Protein AF-A0A328AS80-F1 (afdb_monomer_lite)

Secondary structure (DSSP, 8-state):
---------------------PPPPHHHHHHHHHHHHHHHHT-HHHHHHHB-HHHHHHHHHHHHHHHHHHTT---TT-S-HHHHHHHSSGGG-EEEETTT-PBPSSPPPHHHHGGGEEEEETTEEEEE-SSTT--EEEEEEEEPTT-B-TTSPBPPSEEEEEE--SS--EEEEPPPPP-

Organism: NCBI:txid1914756

Foldseek 3Di:
DDDDDDDDDDDDDDDPDDPQFPQPDLQQLVLVLQCQQCLLVQPQVSVVLQAPLVLALVQLQVQQCVVCVVVVHDDVPGDDPVVSVVCRGSVLAFEAAQPPRHGDPGGDDSVQQRVQWGDPDVQKIFRFQPDPVRDRAWIWGFDDWQDAGPVRDTRHTGIHTRYGDNVDSYDHHHDDPDD

InterPro domains:
  IPR021330 Protein of unknown function DUF2939 [PF11159] (31-68)

pLDDT: mean 81.79, std 16.16, range [37.75, 96.69]

Radius of gyration: 22.01 Å; chains: 1; bounding box: 74×50×59 Å

Sequence (179 aa):
MLRTGRVLALAALALAAASCGGKPEKDAAADVQTFLAAVQQRDVAEFERAIDRPAVRGVLRAQMVELSRAAGLEVEGGPSEFALNRMIGPDNLQLVDAASGQPMMSPPTVEQVRPMLKTVEKGVVCLHDGTPQQGCLLTFQKQKGGTKDEAGETRQAGWRLTGMPANHLQIAIAPPPAS

Structure (mmCIF, N/CA/C/O backbone):
data_AF-A0A328AS80-F1
#
_entry.id   AF-A0A328AS80-F1
#
loop_
_atom_site.group_PDB
_atom_site.id
_atom_site.type_symbol
_atom_site.label_atom_id
_atom_site.label_alt_id
_atom_site.label_comp_id
_atom_site.label_asym_id
_atom_site.label_entity_id
_atom_site.label_seq_id
_atom_site.pdbx_PDB_ins_code
_atom_site.Cartn_x
_atom_site.Cartn_y
_atom_site.Cartn_z
_atom_site.occupancy
_atom_site.B_iso_or_equiv
_atom_site.auth_seq_id
_atom_site.auth_comp_id
_atom_site.auth_asym_id
_atom_site.auth_atom_id
_atom_site.pdbx_PDB_model_num
ATOM 1 N N . MET A 1 1 ? 59.236 12.442 45.808 1.00 41.88 1 MET A N 1
ATOM 2 C CA . MET A 1 1 ? 58.729 12.060 44.472 1.00 41.88 1 MET A CA 1
ATOM 3 C C . MET A 1 1 ? 57.215 11.896 44.568 1.00 41.88 1 MET A C 1
ATOM 5 O O . MET A 1 1 ? 56.749 10.867 45.035 1.00 41.88 1 MET A O 1
ATOM 9 N N . LEU A 1 2 ? 56.460 12.953 44.245 1.00 37.97 2 LEU A N 1
ATOM 10 C CA . LEU A 1 2 ? 54.992 12.965 44.281 1.00 37.97 2 LEU A CA 1
ATOM 11 C C . LEU A 1 2 ? 54.448 12.196 43.066 1.00 37.97 2 LEU A C 1
ATOM 13 O O . LEU A 1 2 ? 54.736 12.573 41.933 1.00 37.97 2 LEU A O 1
ATOM 17 N N . ARG A 1 3 ? 53.663 11.135 43.287 1.00 44.25 3 ARG A N 1
ATOM 18 C CA . ARG A 1 3 ? 52.857 10.488 42.240 1.00 44.25 3 ARG A CA 1
ATOM 19 C C . ARG A 1 3 ? 51.420 10.983 42.365 1.00 44.25 3 ARG A C 1
ATOM 21 O O . ARG A 1 3 ? 50.691 10.597 43.270 1.00 44.25 3 ARG A O 1
ATOM 28 N N . THR A 1 4 ? 51.063 11.886 41.464 1.00 49.06 4 THR A N 1
ATOM 29 C CA . THR A 1 4 ? 49.752 12.515 41.306 1.00 49.06 4 THR A CA 1
ATOM 30 C C . THR A 1 4 ? 48.708 11.466 40.917 1.00 49.06 4 THR A C 1
ATOM 32 O O . THR A 1 4 ? 48.792 10.857 39.850 1.00 49.06 4 THR A O 1
ATOM 35 N N . GLY A 1 5 ? 47.734 11.239 41.800 1.00 47.22 5 GLY A N 1
ATOM 36 C CA . GLY A 1 5 ? 46.574 10.388 41.547 1.00 47.22 5 GLY A CA 1
ATOM 37 C C . GLY A 1 5 ? 45.625 11.037 40.540 1.00 47.22 5 GLY A C 1
ATOM 38 O O . GLY A 1 5 ? 45.277 12.208 40.669 1.00 47.22 5 GLY A O 1
ATOM 39 N N . ARG A 1 6 ? 45.214 10.277 39.521 1.00 52.88 6 ARG A N 1
ATOM 40 C CA . ARG A 1 6 ? 44.174 10.678 38.568 1.00 52.88 6 ARG A CA 1
ATOM 41 C C . ARG A 1 6 ? 42.824 10.185 39.077 1.00 52.88 6 ARG A C 1
ATOM 43 O O . ARG A 1 6 ? 42.545 8.993 39.019 1.00 52.88 6 ARG A O 1
ATOM 50 N N . VAL A 1 7 ? 41.998 11.114 39.542 1.00 53.47 7 VAL A N 1
ATOM 51 C CA . VAL A 1 7 ? 40.558 10.926 39.732 1.00 53.47 7 VAL A CA 1
ATOM 52 C C . VAL A 1 7 ? 39.861 11.957 38.853 1.00 53.47 7 VAL A C 1
ATOM 54 O O . VAL A 1 7 ? 40.057 13.148 39.052 1.00 53.47 7 VAL A O 1
ATOM 57 N N . LEU A 1 8 ? 39.095 11.487 37.871 1.00 49.16 8 LEU A N 1
ATOM 58 C CA . LEU A 1 8 ? 38.050 12.208 37.127 1.00 49.16 8 LEU A CA 1
ATOM 59 C C . LEU A 1 8 ? 37.190 11.099 36.493 1.00 49.16 8 LEU A C 1
ATOM 61 O O . LEU A 1 8 ? 37.606 10.462 35.533 1.00 49.16 8 LEU A O 1
ATOM 65 N N . ALA A 1 9 ? 36.250 10.549 37.261 1.00 50.53 9 ALA A N 1
ATOM 66 C CA . ALA A 1 9 ? 34.853 10.983 37.362 1.00 50.53 9 ALA A CA 1
ATOM 67 C C . ALA A 1 9 ? 34.031 10.573 36.127 1.00 50.53 9 ALA A C 1
ATOM 69 O O . ALA A 1 9 ? 34.131 11.154 35.050 1.00 50.53 9 ALA A O 1
ATOM 70 N N . LEU A 1 10 ? 33.234 9.524 36.343 1.00 48.00 10 LEU A N 1
ATOM 71 C CA . LEU A 1 10 ? 32.119 9.086 35.513 1.00 48.00 10 LEU A CA 1
ATOM 72 C C . LEU A 1 10 ? 31.022 10.158 35.412 1.00 48.00 10 LEU A C 1
ATOM 74 O O . LEU A 1 10 ? 30.829 10.932 36.345 1.00 48.00 10 LEU A O 1
ATOM 78 N N . ALA A 1 11 ? 30.230 10.005 34.344 1.00 47.34 11 ALA A N 1
ATOM 79 C CA . ALA A 1 11 ? 28.819 10.373 34.169 1.00 47.34 11 ALA A CA 1
ATOM 80 C C . ALA A 1 11 ? 28.550 11.533 33.197 1.00 47.34 11 ALA A C 1
ATOM 82 O O . ALA A 1 11 ? 28.705 12.700 33.531 1.00 47.34 11 ALA A O 1
ATOM 83 N N . ALA A 1 12 ? 28.048 11.187 32.008 1.00 46.94 12 ALA A N 1
ATOM 84 C CA . ALA A 1 12 ? 26.646 11.427 31.656 1.00 46.94 12 ALA A CA 1
ATOM 85 C C . ALA A 1 12 ? 26.353 10.841 30.264 1.00 46.94 12 ALA A C 1
ATOM 87 O O . ALA A 1 12 ? 26.721 11.405 29.236 1.00 46.94 12 ALA A O 1
ATOM 88 N N . LEU A 1 13 ? 25.661 9.697 30.249 1.00 49.84 13 LEU A N 1
ATOM 89 C CA . LEU A 1 13 ? 24.803 9.313 29.133 1.00 49.84 13 LEU A CA 1
ATOM 90 C C . LEU A 1 13 ? 23.752 10.418 28.968 1.00 49.84 13 LEU A C 1
ATOM 92 O O . LEU A 1 13 ? 22.894 10.577 29.833 1.00 49.84 13 LEU A O 1
ATOM 96 N N . ALA A 1 14 ? 23.793 11.146 27.857 1.00 52.62 14 ALA A N 1
ATOM 97 C CA . ALA A 1 14 ? 22.663 11.935 27.394 1.00 52.62 14 ALA A CA 1
ATOM 98 C C . ALA A 1 14 ? 22.232 11.388 26.033 1.00 52.62 14 ALA A C 1
ATOM 100 O O . ALA A 1 14 ? 22.931 11.519 25.030 1.00 52.62 14 ALA A O 1
ATOM 101 N N . LEU A 1 15 ? 21.079 10.722 26.062 1.00 48.44 15 LEU A N 1
ATOM 102 C CA . LEU A 1 15 ? 20.263 10.312 24.931 1.00 48.44 15 LEU A CA 1
ATOM 103 C C . LEU A 1 15 ? 20.144 11.467 23.924 1.00 48.44 15 LEU A C 1
ATOM 105 O O . LEU A 1 15 ? 19.369 12.398 24.137 1.00 48.44 15 LEU A O 1
ATOM 109 N N . ALA A 1 16 ? 20.856 11.387 22.800 1.00 46.22 16 ALA A N 1
ATOM 110 C CA . ALA A 1 16 ? 20.432 12.103 21.607 1.00 46.22 16 ALA A CA 1
ATOM 111 C C . ALA A 1 16 ? 19.281 11.298 21.003 1.00 46.22 16 ALA A C 1
ATOM 113 O O . ALA A 1 16 ? 19.474 10.220 20.440 1.00 46.22 16 ALA A O 1
ATOM 114 N N . ALA A 1 17 ? 18.075 11.807 21.238 1.00 46.59 17 ALA A N 1
ATOM 115 C CA . ALA A 1 17 ? 16.818 11.276 20.761 1.00 46.59 17 ALA A CA 1
ATOM 116 C C . ALA A 1 17 ? 16.896 10.841 19.292 1.00 46.59 17 ALA A C 1
ATOM 118 O O . ALA A 1 17 ? 17.421 11.546 18.427 1.00 46.59 17 ALA A O 1
ATOM 119 N N . ALA A 1 18 ? 16.315 9.673 19.040 1.00 44.28 18 ALA A N 1
ATOM 120 C CA . ALA A 1 18 ? 15.974 9.171 17.730 1.00 44.28 18 ALA A CA 1
ATOM 121 C C . ALA A 1 18 ? 15.171 10.221 16.945 1.00 44.28 18 ALA A C 1
ATOM 123 O O . ALA A 1 18 ? 13.953 10.308 17.052 1.00 44.28 18 ALA A O 1
ATOM 124 N N . SER A 1 19 ? 15.852 10.987 16.097 1.00 37.75 19 SER A N 1
ATOM 125 C CA . SER A 1 19 ? 15.229 11.554 14.907 1.00 37.75 19 SER A CA 1
ATOM 126 C C . SER A 1 19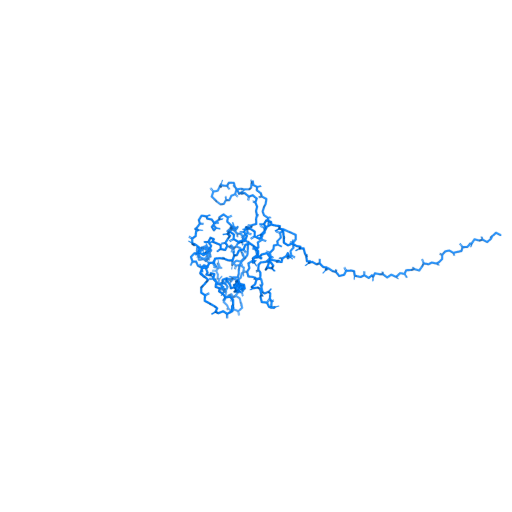 ? 15.208 10.458 13.839 1.00 37.75 19 SER A C 1
ATOM 128 O O . SER A 1 19 ? 16.017 10.436 12.911 1.00 37.75 19 SER A O 1
ATOM 130 N N . CYS A 1 20 ? 14.293 9.495 13.997 1.00 46.28 20 CYS A N 1
ATOM 131 C CA . CYS A 1 20 ? 13.834 8.645 12.895 1.00 46.28 20 CYS A CA 1
ATOM 132 C C . CYS A 1 20 ? 12.948 9.496 11.976 1.00 46.28 20 CYS A C 1
ATOM 134 O O . CYS A 1 20 ? 11.733 9.361 11.926 1.00 46.28 20 CYS A O 1
ATOM 136 N N . GLY A 1 21 ? 13.580 10.441 11.290 1.00 43.94 21 GLY A N 1
ATOM 137 C CA . GLY A 1 21 ? 12.989 11.255 10.238 1.00 43.94 21 GLY A CA 1
ATOM 138 C C . GLY A 1 21 ? 13.815 11.097 8.973 1.00 43.94 21 GLY A C 1
ATOM 139 O O . GLY A 1 21 ? 14.299 12.080 8.417 1.00 43.94 21 GLY A O 1
ATOM 140 N N . GLY A 1 22 ? 14.068 9.850 8.561 1.00 43.34 22 GLY A N 1
ATOM 141 C CA . GLY A 1 22 ? 14.727 9.576 7.290 1.00 43.34 22 GLY A CA 1
ATOM 142 C C . GLY A 1 22 ? 13.890 10.180 6.168 1.00 43.34 22 GLY A C 1
ATOM 143 O O . GLY A 1 22 ? 12.716 9.825 6.031 1.00 43.34 22 GLY A O 1
ATOM 144 N N . LYS A 1 23 ? 14.474 11.107 5.394 1.00 51.38 23 LYS A N 1
ATOM 145 C CA . LYS A 1 23 ? 13.848 11.616 4.167 1.00 51.38 23 LYS A CA 1
ATOM 146 C C . LYS A 1 23 ? 13.416 10.407 3.332 1.00 51.38 23 LYS A C 1
ATOM 148 O O . LYS A 1 23 ? 14.258 9.526 3.138 1.00 51.38 23 LYS A O 1
ATOM 153 N N . PRO A 1 24 ? 12.164 10.354 2.849 1.00 54.72 24 PRO A N 1
ATOM 154 C CA . PRO A 1 24 ? 11.758 9.287 1.950 1.00 54.72 24 PRO A CA 1
ATOM 155 C C . PRO A 1 24 ? 12.732 9.261 0.771 1.00 54.72 24 PRO A C 1
ATOM 157 O O . PRO A 1 24 ? 13.087 10.312 0.222 1.00 54.72 24 PRO A O 1
ATOM 160 N N . GLU A 1 25 ? 13.241 8.071 0.446 1.00 62.53 25 GLU A N 1
ATOM 161 C CA . GLU A 1 25 ? 14.141 7.905 -0.691 1.00 62.53 25 GLU A CA 1
ATOM 162 C C . GLU A 1 25 ? 13.438 8.455 -1.939 1.00 62.53 25 GLU A C 1
ATOM 164 O O . GLU A 1 25 ? 12.239 8.236 -2.114 1.00 62.53 25 GLU A O 1
ATOM 169 N N . LYS A 1 26 ? 14.153 9.216 -2.782 1.00 61.91 26 LYS A N 1
ATOM 170 C CA . LYS A 1 26 ? 13.559 9.921 -3.938 1.00 61.91 26 LYS A CA 1
ATOM 171 C C . LYS A 1 26 ? 12.695 9.005 -4.814 1.00 61.91 26 LYS A C 1
ATOM 173 O O . LYS A 1 26 ? 11.687 9.469 -5.339 1.00 61.91 26 LYS A O 1
ATOM 178 N N . ASP A 1 27 ? 13.067 7.734 -4.893 1.00 83.69 27 ASP A N 1
ATOM 179 C CA . ASP A 1 27 ? 12.411 6.724 -5.720 1.00 83.69 27 ASP A CA 1
ATOM 180 C C . ASP A 1 27 ? 11.086 6.234 -5.103 1.00 83.69 27 ASP A C 1
ATOM 182 O O . ASP A 1 27 ? 10.149 5.918 -5.828 1.00 83.69 27 ASP A O 1
ATOM 186 N N . ALA A 1 28 ? 10.941 6.273 -3.771 1.00 92.50 28 ALA A N 1
ATOM 187 C CA . ALA A 1 28 ? 9.740 5.797 -3.081 1.00 92.50 28 ALA A CA 1
ATOM 188 C C . ALA A 1 28 ? 8.494 6.604 -3.456 1.00 92.50 28 ALA A C 1
ATOM 190 O O . ALA A 1 28 ? 7.428 6.042 -3.676 1.00 92.50 28 ALA A O 1
ATOM 191 N N . ALA A 1 29 ? 8.622 7.929 -3.559 1.00 93.56 29 ALA A N 1
ATOM 192 C CA . ALA A 1 29 ? 7.498 8.788 -3.927 1.00 93.56 29 ALA A CA 1
ATOM 193 C C . ALA A 1 29 ? 7.008 8.526 -5.358 1.00 93.56 29 ALA A C 1
ATOM 195 O O . ALA A 1 29 ? 5.808 8.602 -5.602 1.00 93.56 29 ALA A O 1
ATOM 196 N N . ALA A 1 30 ? 7.916 8.211 -6.286 1.00 94.19 30 ALA A N 1
ATOM 197 C CA . ALA A 1 30 ? 7.566 7.907 -7.671 1.00 94.19 30 ALA A CA 1
ATOM 198 C C . ALA A 1 30 ? 6.859 6.549 -7.792 1.00 94.19 30 ALA A C 1
ATOM 200 O O . ALA A 1 30 ? 5.802 6.461 -8.415 1.00 94.19 30 ALA A O 1
ATOM 201 N N . ASP A 1 31 ? 7.385 5.516 -7.132 1.00 95.88 31 ASP A N 1
ATOM 202 C CA . ASP A 1 31 ? 6.784 4.177 -7.132 1.00 95.88 31 ASP A CA 1
ATOM 203 C C . ASP A 1 31 ? 5.411 4.169 -6.434 1.00 95.88 31 ASP A C 1
ATOM 205 O O . ASP A 1 31 ? 4.449 3.590 -6.938 1.00 95.88 31 ASP A O 1
ATOM 209 N N . VAL A 1 32 ? 5.274 4.879 -5.306 1.00 95.69 32 VAL A N 1
ATOM 210 C CA . VAL A 1 32 ? 3.981 5.029 -4.616 1.00 95.69 32 VAL A CA 1
ATOM 211 C C . VAL A 1 32 ? 2.988 5.814 -5.470 1.00 95.69 32 VAL A C 1
ATOM 213 O O . VAL A 1 32 ? 1.820 5.444 -5.541 1.00 95.69 32 VAL A O 1
ATOM 216 N N . GLN A 1 33 ? 3.422 6.876 -6.151 1.00 95.19 33 GLN A N 1
ATOM 217 C CA . GLN A 1 33 ? 2.544 7.608 -7.062 1.00 95.19 33 GLN A CA 1
ATOM 218 C C . GLN A 1 33 ? 2.077 6.727 -8.229 1.00 95.19 33 GLN A C 1
ATOM 220 O O . GLN A 1 33 ? 0.895 6.756 -8.569 1.00 95.19 33 GLN A O 1
ATOM 225 N N . THR A 1 34 ? 2.971 5.902 -8.778 1.00 95.50 34 THR A N 1
ATOM 226 C CA . THR A 1 34 ? 2.651 4.930 -9.834 1.00 95.50 34 THR A CA 1
ATOM 227 C C . THR A 1 34 ? 1.598 3.930 -9.354 1.00 95.50 34 THR A C 1
ATOM 229 O O . THR A 1 34 ? 0.599 3.715 -10.038 1.00 95.50 34 THR A O 1
ATOM 232 N N . PHE A 1 35 ? 1.740 3.407 -8.130 1.00 96.44 35 PHE A N 1
ATOM 233 C CA . PHE A 1 35 ? 0.718 2.569 -7.496 1.00 96.44 35 PHE A CA 1
ATOM 234 C C . PHE A 1 35 ? -0.645 3.277 -7.396 1.00 96.44 35 PHE A C 1
ATOM 236 O O . PHE A 1 35 ? -1.669 2.713 -7.777 1.00 96.44 35 PHE A O 1
ATOM 243 N N . LEU A 1 36 ? -0.677 4.520 -6.903 1.00 95.69 36 LEU A N 1
ATOM 244 C CA . LEU A 1 36 ? -1.925 5.279 -6.744 1.00 95.69 36 LEU A CA 1
ATOM 245 C C . LEU A 1 36 ? -2.588 5.580 -8.096 1.00 95.69 36 LEU A C 1
ATOM 247 O O . LEU A 1 36 ? -3.815 5.543 -8.206 1.00 95.69 36 LEU A O 1
ATOM 251 N N . ALA A 1 37 ? -1.787 5.842 -9.129 1.00 95.50 37 ALA A N 1
ATOM 252 C CA . ALA A 1 37 ? -2.269 6.001 -10.493 1.00 95.50 37 ALA A CA 1
ATOM 253 C C . ALA A 1 37 ? -2.866 4.697 -11.041 1.00 95.50 37 ALA A C 1
ATOM 255 O O . ALA A 1 37 ? -3.950 4.742 -11.620 1.00 95.50 37 ALA A O 1
ATOM 256 N N . ALA A 1 38 ? -2.222 3.550 -10.799 1.00 96.38 38 ALA A N 1
ATOM 257 C CA . ALA A 1 38 ? -2.734 2.239 -11.197 1.00 96.38 38 ALA A CA 1
ATOM 258 C C . ALA A 1 38 ? -4.070 1.904 -10.513 1.00 96.38 38 ALA A C 1
ATOM 260 O O . ALA A 1 38 ? -4.990 1.414 -11.166 1.00 96.38 38 ALA A O 1
ATOM 261 N N . VAL A 1 39 ? -4.217 2.236 -9.222 1.00 95.00 39 VAL A N 1
ATOM 262 C CA . VAL A 1 39 ? -5.495 2.106 -8.498 1.00 95.00 39 VAL A CA 1
ATOM 263 C C . VAL A 1 39 ? -6.581 2.965 -9.140 1.00 95.00 39 VAL A C 1
ATOM 265 O O . VAL A 1 39 ? -7.659 2.456 -9.438 1.00 95.00 39 VAL A O 1
ATOM 268 N N . GLN A 1 40 ? -6.308 4.250 -9.394 1.00 94.06 40 GLN A N 1
ATOM 269 C CA . GLN A 1 40 ? -7.296 5.140 -10.011 1.00 94.06 40 GLN A CA 1
ATOM 270 C C . GLN A 1 40 ? -7.731 4.610 -11.383 1.00 94.06 40 GLN A C 1
ATOM 272 O O . GLN A 1 40 ? -8.929 4.541 -11.665 1.00 94.06 40 GLN A O 1
ATOM 277 N N . GLN A 1 41 ? -6.757 4.236 -12.217 1.00 94.69 41 GLN A N 1
ATOM 278 C CA . GLN A 1 41 ? -6.980 3.867 -13.618 1.00 94.69 41 GLN A CA 1
ATOM 279 C C . GLN A 1 41 ? -7.497 2.435 -13.771 1.00 94.69 41 GLN A C 1
ATOM 281 O O . GLN A 1 41 ? -7.833 2.025 -14.882 1.00 94.69 41 GLN A O 1
ATOM 286 N N . ARG A 1 42 ? -7.570 1.677 -12.668 1.00 94.62 42 ARG A N 1
ATOM 287 C CA . ARG A 1 42 ? -7.859 0.238 -12.654 1.00 94.62 42 ARG A CA 1
ATOM 288 C C . ARG A 1 42 ? -6.901 -0.550 -13.551 1.00 94.62 42 ARG A C 1
ATOM 290 O O . ARG A 1 42 ? -7.278 -1.546 -14.167 1.00 94.62 42 ARG A O 1
ATOM 297 N N . ASP A 1 43 ? -5.649 -0.100 -13.618 1.00 96.00 43 ASP A N 1
ATOM 298 C CA . ASP A 1 43 ? -4.601 -0.764 -14.384 1.00 96.00 43 ASP A CA 1
ATOM 299 C C . ASP A 1 43 ? -4.096 -1.972 -13.598 1.00 96.00 43 ASP A C 1
ATOM 301 O O . ASP A 1 43 ? -3.272 -1.858 -12.690 1.00 96.00 43 ASP A O 1
ATOM 305 N N . VAL A 1 44 ? -4.625 -3.146 -13.940 1.00 94.50 44 VAL A N 1
ATOM 306 C CA . VAL A 1 44 ? -4.261 -4.410 -13.294 1.00 94.50 44 VAL A CA 1
ATOM 307 C C . VAL A 1 44 ? -2.776 -4.717 -13.473 1.00 94.50 44 VAL A C 1
ATOM 309 O O . VAL A 1 44 ? -2.133 -5.149 -12.522 1.00 94.50 44 VAL A O 1
ATOM 312 N N . ALA A 1 45 ? -2.213 -4.485 -14.659 1.00 93.56 45 ALA A N 1
ATOM 313 C CA . ALA A 1 45 ? -0.828 -4.847 -14.935 1.00 93.56 45 ALA A CA 1
ATOM 314 C C . ALA A 1 45 ? 0.140 -3.990 -14.109 1.00 93.56 45 ALA A C 1
ATOM 316 O O . ALA A 1 45 ? 1.051 -4.525 -13.471 1.00 93.56 45 ALA A O 1
ATOM 317 N N . GLU A 1 46 ? -0.084 -2.676 -14.069 1.00 94.44 46 GLU A N 1
ATOM 318 C CA . GLU A 1 46 ? 0.762 -1.779 -13.282 1.00 94.44 46 GLU A CA 1
ATOM 319 C C . GLU A 1 46 ? 0.533 -1.958 -11.775 1.00 94.44 46 GLU A C 1
ATOM 321 O O . GLU A 1 46 ? 1.486 -1.947 -10.992 1.00 94.44 46 GLU A O 1
ATOM 326 N N . PHE A 1 47 ? -0.707 -2.240 -11.360 1.00 95.44 47 PHE A N 1
ATOM 327 C CA . PHE A 1 47 ? -1.020 -2.572 -9.973 1.00 95.44 47 PHE A CA 1
ATOM 328 C C . PHE A 1 47 ? -0.250 -3.811 -9.500 1.00 95.44 47 PHE A C 1
ATOM 330 O O . PHE A 1 47 ? 0.431 -3.748 -8.477 1.00 95.44 47 PHE A O 1
ATOM 337 N N . GLU A 1 48 ? -0.281 -4.918 -10.252 1.00 93.25 48 GLU A N 1
ATOM 338 C CA . GLU A 1 48 ? 0.463 -6.136 -9.893 1.00 93.25 48 GLU A CA 1
ATOM 339 C C . GLU A 1 48 ? 1.977 -5.898 -9.816 1.00 93.25 48 GLU A C 1
ATOM 341 O O . GLU A 1 48 ? 2.663 -6.445 -8.947 1.00 93.25 48 GLU A O 1
ATOM 346 N N . ARG A 1 49 ? 2.522 -5.045 -10.692 1.00 92.00 49 ARG A N 1
ATOM 347 C CA . ARG A 1 49 ? 3.943 -4.674 -10.658 1.00 92.00 49 ARG A CA 1
ATOM 348 C C . ARG A 1 49 ? 4.304 -3.868 -9.413 1.00 92.00 49 ARG A C 1
ATOM 350 O O . ARG A 1 49 ? 5.416 -4.026 -8.902 1.00 92.00 49 ARG A O 1
ATOM 357 N N . ALA A 1 50 ? 3.382 -3.048 -8.922 1.00 94.44 50 ALA A N 1
ATOM 358 C CA . ALA A 1 50 ? 3.581 -2.170 -7.777 1.00 94.44 50 ALA A CA 1
ATOM 359 C C . ALA A 1 50 ? 3.331 -2.843 -6.412 1.00 94.44 50 ALA A C 1
ATOM 361 O O . ALA A 1 50 ? 3.599 -2.235 -5.372 1.00 94.44 50 ALA A O 1
ATOM 362 N N . ILE A 1 51 ? 2.861 -4.095 -6.376 1.00 94.69 51 ILE A N 1
ATOM 363 C CA . ILE A 1 51 ? 2.614 -4.825 -5.124 1.00 94.69 51 ILE A CA 1
ATOM 364 C C . ILE A 1 51 ? 3.539 -6.033 -4.929 1.00 94.69 51 ILE A C 1
ATOM 366 O O . ILE A 1 51 ? 4.081 -6.629 -5.864 1.00 94.69 51 ILE A O 1
ATOM 370 N N . ASP A 1 52 ? 3.710 -6.412 -3.666 1.00 94.38 52 ASP A N 1
ATOM 371 C CA . ASP A 1 52 ? 4.143 -7.740 -3.245 1.00 94.38 52 ASP A CA 1
ATOM 372 C C . ASP A 1 52 ? 2.904 -8.500 -2.754 1.00 94.38 52 ASP A C 1
ATOM 374 O O . ASP A 1 52 ? 2.517 -8.445 -1.584 1.00 94.38 52 ASP A O 1
ATOM 378 N N . ARG A 1 53 ? 2.229 -9.171 -3.692 1.00 93.19 53 ARG A N 1
ATOM 379 C CA . ARG A 1 53 ? 0.970 -9.881 -3.442 1.00 93.19 53 ARG A CA 1
ATOM 380 C C . ARG A 1 53 ? 1.061 -10.889 -2.282 1.00 93.19 53 ARG A C 1
ATOM 382 O O . ARG A 1 53 ? 0.175 -10.846 -1.424 1.00 93.19 53 ARG A O 1
ATOM 389 N N . PRO A 1 54 ? 2.090 -11.755 -2.183 1.00 92.94 54 PRO A N 1
ATOM 390 C CA . PRO A 1 54 ? 2.282 -12.612 -1.014 1.00 92.94 54 PRO A CA 1
ATOM 391 C C . PRO A 1 54 ? 2.355 -11.849 0.313 1.00 92.94 54 PRO A C 1
ATOM 393 O O . PRO A 1 54 ? 1.699 -12.257 1.277 1.00 92.94 54 PRO A O 1
ATOM 396 N N . ALA A 1 55 ? 3.106 -10.744 0.368 1.00 94.31 55 ALA A N 1
ATOM 397 C CA . ALA A 1 55 ? 3.231 -9.938 1.582 1.00 94.31 55 ALA A CA 1
ATOM 398 C C . ALA A 1 55 ? 1.889 -9.304 1.980 1.00 94.31 55 ALA A C 1
ATOM 400 O O . ALA A 1 55 ? 1.432 -9.489 3.112 1.00 94.31 55 ALA A O 1
ATOM 401 N N . VAL A 1 56 ? 1.200 -8.662 1.028 1.00 95.00 56 VAL A N 1
ATOM 402 C CA . VAL A 1 56 ? -0.116 -8.042 1.260 1.00 95.00 56 VAL A CA 1
ATOM 403 C C . VAL A 1 56 ? -1.132 -9.086 1.728 1.00 95.00 56 VAL A C 1
ATOM 405 O O . VAL A 1 56 ? -1.846 -8.866 2.707 1.00 95.00 56 VAL A O 1
ATOM 408 N N . ARG A 1 57 ? -1.160 -10.263 1.093 1.00 94.75 57 ARG A N 1
ATOM 409 C CA . ARG A 1 57 ? -2.026 -11.385 1.487 1.00 94.75 57 ARG A CA 1
ATOM 410 C C . ARG A 1 57 ? -1.729 -11.870 2.905 1.00 94.75 57 ARG A C 1
ATOM 412 O O . ARG A 1 57 ? -2.658 -12.143 3.662 1.00 94.75 57 ARG A O 1
ATOM 419 N N . GLY A 1 58 ? -0.452 -11.945 3.283 1.00 94.06 58 GLY A N 1
ATOM 420 C CA . GLY A 1 58 ? -0.018 -12.253 4.647 1.00 94.06 58 GLY A CA 1
ATOM 421 C C . GLY A 1 58 ? -0.553 -11.261 5.678 1.00 94.06 58 GLY A C 1
ATOM 422 O O . GLY A 1 58 ? -1.137 -11.668 6.684 1.00 94.06 58 GLY A O 1
ATOM 423 N N . VAL A 1 59 ? -0.415 -9.969 5.384 1.00 93.12 59 VAL A N 1
ATOM 424 C CA . VAL A 1 59 ? -0.881 -8.870 6.237 1.00 93.12 59 VAL A CA 1
ATOM 425 C C . VAL A 1 59 ? -2.407 -8.865 6.376 1.00 93.12 59 VAL A C 1
ATOM 427 O O . VAL A 1 59 ? -2.912 -8.736 7.492 1.00 93.12 59 VAL A O 1
ATOM 430 N N . LEU A 1 60 ? -3.156 -9.063 5.287 1.00 92.81 60 LEU A N 1
ATOM 431 C CA . LEU A 1 60 ? -4.618 -9.163 5.345 1.00 92.81 60 LEU A CA 1
ATOM 432 C C . LEU A 1 60 ? -5.082 -10.385 6.143 1.00 92.81 60 LEU A C 1
ATOM 434 O O . LEU A 1 60 ? -5.995 -10.274 6.958 1.00 92.81 60 LEU A O 1
ATOM 438 N N . ARG A 1 61 ? -4.439 -11.545 5.949 1.00 93.38 61 ARG A N 1
ATOM 439 C CA . ARG A 1 61 ? -4.763 -12.768 6.697 1.00 93.38 61 ARG A CA 1
ATOM 440 C C . ARG A 1 61 ? -4.629 -12.544 8.199 1.00 93.38 61 ARG A C 1
ATOM 442 O O . ARG A 1 61 ? -5.547 -12.881 8.941 1.00 93.38 61 ARG A O 1
ATOM 449 N N . ALA A 1 62 ? -3.511 -11.959 8.631 1.00 91.81 62 ALA A N 1
ATOM 450 C CA . ALA A 1 62 ? -3.270 -11.656 10.038 1.00 91.81 62 ALA A CA 1
ATOM 451 C C . ALA A 1 62 ? -4.357 -10.730 10.603 1.00 91.81 62 ALA A C 1
ATOM 453 O O . ALA A 1 62 ? -4.956 -11.043 11.627 1.00 91.81 62 ALA A O 1
ATOM 454 N N . GLN A 1 63 ? -4.684 -9.648 9.893 1.00 91.94 63 GLN A N 1
ATOM 455 C CA . GLN A 1 63 ? -5.734 -8.718 10.318 1.00 91.94 63 GLN A CA 1
ATOM 456 C C . GLN A 1 63 ? -7.108 -9.384 10.433 1.00 91.94 63 GLN A C 1
ATOM 458 O O . GLN A 1 63 ? -7.803 -9.171 11.420 1.00 91.94 63 GLN A O 1
ATOM 463 N N . MET A 1 64 ? -7.499 -10.219 9.468 1.00 89.75 64 MET A N 1
ATOM 464 C CA . MET A 1 64 ? -8.791 -10.915 9.506 1.00 89.75 64 MET A CA 1
ATOM 465 C C . MET A 1 64 ? -8.883 -11.915 10.666 1.00 89.75 64 MET A C 1
ATOM 467 O O . MET A 1 64 ? -9.946 -12.050 11.275 1.00 89.75 64 MET A O 1
ATOM 471 N N . VAL A 1 65 ? -7.781 -12.591 11.004 1.00 90.69 65 VAL A N 1
ATOM 472 C CA . VAL A 1 65 ? -7.713 -13.469 12.183 1.00 90.69 65 VAL A CA 1
ATOM 473 C C . VAL A 1 65 ? -7.883 -12.661 13.467 1.00 90.69 65 VAL A C 1
ATOM 475 O O . VAL A 1 65 ? -8.694 -13.039 14.310 1.00 90.69 65 VAL A O 1
ATOM 478 N N . GLU A 1 66 ? -7.179 -11.537 13.607 1.00 90.19 66 GLU A N 1
ATOM 479 C CA . GLU A 1 66 ? -7.307 -10.679 14.791 1.00 90.19 66 GLU A CA 1
ATOM 480 C C . GLU A 1 66 ? -8.716 -10.082 14.923 1.00 90.19 66 GLU A C 1
ATOM 482 O O . GLU A 1 66 ? -9.288 -10.092 16.012 1.00 90.19 66 GLU A O 1
ATOM 487 N N . LEU A 1 67 ? -9.330 -9.650 13.815 1.00 89.06 67 LEU A N 1
ATOM 488 C CA . LEU A 1 67 ? -10.720 -9.181 13.798 1.00 89.06 67 LEU A CA 1
ATOM 489 C C . LEU A 1 67 ? -11.706 -10.282 14.214 1.00 89.06 67 LEU A C 1
ATOM 491 O O . LEU A 1 67 ? -12.625 -10.020 14.988 1.00 89.06 67 LEU A O 1
ATOM 495 N N . SER A 1 68 ? -11.505 -11.516 13.741 1.00 87.94 68 SER A N 1
ATOM 496 C CA . SER A 1 68 ? -12.363 -12.656 14.097 1.00 87.94 68 SER A CA 1
ATOM 497 C C . SER A 1 68 ? -12.262 -12.980 15.588 1.00 87.94 68 SER A C 1
ATOM 499 O O . SER A 1 68 ? -13.285 -13.106 16.260 1.00 87.94 68 SER A O 1
ATOM 501 N N . ARG A 1 69 ? -11.038 -13.012 16.134 1.00 88.88 69 ARG A N 1
ATOM 502 C CA . ARG A 1 69 ? -10.806 -13.201 17.574 1.00 88.88 69 ARG A CA 1
ATOM 503 C C . ARG A 1 69 ? -11.455 -12.099 18.404 1.00 88.88 69 ARG A C 1
ATOM 505 O O . ARG A 1 69 ? -12.121 -12.401 19.389 1.00 88.88 69 ARG A O 1
ATOM 512 N N . ALA A 1 70 ? -11.303 -10.838 17.998 1.00 89.00 70 ALA A N 1
ATOM 513 C CA . ALA A 1 70 ? -11.923 -9.703 18.680 1.00 89.00 70 ALA A CA 1
ATOM 514 C C . ALA A 1 70 ? -13.462 -9.769 18.658 1.00 89.00 70 ALA A C 1
ATOM 516 O O . ALA A 1 70 ? -14.109 -9.298 19.590 1.00 89.00 70 ALA A O 1
ATOM 517 N N . ALA A 1 71 ? -14.044 -10.390 17.629 1.00 88.44 71 ALA A N 1
ATOM 518 C CA . ALA A 1 71 ? -15.478 -10.645 17.519 1.00 88.44 71 ALA A CA 1
ATOM 519 C C . ALA A 1 71 ? -15.948 -11.926 18.245 1.00 88.44 71 ALA A C 1
ATOM 521 O O . ALA A 1 71 ? -17.134 -12.246 18.197 1.00 88.44 71 ALA A O 1
ATOM 522 N N . GLY A 1 72 ? -15.049 -12.670 18.902 1.00 88.19 72 GLY A N 1
ATOM 523 C CA . GLY A 1 72 ? -15.373 -13.940 19.562 1.00 88.19 72 GLY A CA 1
ATOM 524 C C . GLY A 1 72 ? -15.669 -15.089 18.592 1.00 88.19 72 GLY A C 1
ATOM 525 O O . GLY A 1 72 ? -16.334 -16.051 18.968 1.00 88.19 72 GLY A O 1
ATOM 526 N N . LEU A 1 73 ? -15.210 -14.985 17.342 1.00 85.44 73 LEU A N 1
ATOM 527 C CA . LEU A 1 73 ? -15.388 -15.999 16.308 1.00 85.44 73 LEU A CA 1
ATOM 528 C C . LEU A 1 73 ? -14.093 -16.798 16.135 1.00 85.44 73 LEU A C 1
ATOM 530 O O . LEU A 1 73 ? -13.064 -16.257 15.724 1.00 85.44 73 LEU A O 1
ATOM 534 N N . GLU A 1 74 ? -14.154 -18.103 16.387 1.00 77.81 74 GLU A N 1
ATOM 535 C CA . GLU A 1 74 ? -13.102 -19.039 15.989 1.00 77.81 74 GLU A CA 1
ATOM 536 C C . GLU A 1 74 ? -13.474 -19.657 14.641 1.00 77.81 74 GLU A C 1
ATOM 538 O O . GLU A 1 74 ? -14.379 -20.482 14.536 1.00 77.81 74 GLU A O 1
ATOM 543 N N . VAL A 1 75 ? -12.796 -19.215 13.580 1.00 72.06 75 VAL A N 1
ATOM 544 C CA . VAL A 1 75 ? -12.987 -19.768 12.236 1.00 72.06 75 VAL A CA 1
ATOM 545 C C . VAL A 1 75 ? -11.956 -20.868 12.016 1.00 72.06 75 VAL A C 1
ATOM 547 O O . VAL A 1 75 ? -10.777 -20.592 11.778 1.00 72.06 75 VAL A O 1
ATOM 550 N N . GLU A 1 76 ? -12.400 -22.121 12.099 1.00 72.44 76 GLU A N 1
ATOM 551 C CA . GLU A 1 76 ? -11.573 -23.290 11.803 1.00 72.44 76 GLU A CA 1
ATOM 552 C C . GLU A 1 76 ? -11.101 -23.226 10.336 1.00 72.44 76 GLU A C 1
ATOM 554 O O . GLU A 1 76 ? -11.907 -23.146 9.409 1.00 72.44 76 GLU A O 1
ATOM 559 N N . GLY A 1 77 ? -9.783 -23.174 10.115 1.00 77.38 77 GLY A N 1
ATOM 560 C CA . GLY A 1 77 ? -9.181 -23.033 8.780 1.00 77.38 77 GLY A CA 1
ATOM 561 C C . GLY A 1 77 ? -8.869 -21.598 8.323 1.00 77.38 77 GLY A C 1
ATOM 562 O O . GLY A 1 77 ? -8.187 -21.430 7.313 1.00 77.38 77 GLY A O 1
ATOM 563 N N . GLY A 1 78 ? -9.270 -20.568 9.078 1.00 81.75 78 GLY A N 1
ATOM 564 C CA . GLY A 1 78 ? -8.933 -19.168 8.788 1.00 81.75 78 GLY A CA 1
ATOM 565 C C . GLY A 1 78 ? -9.624 -18.576 7.542 1.00 81.75 78 GLY A C 1
ATOM 566 O O . GLY A 1 78 ? -10.499 -19.200 6.941 1.00 81.75 78 GLY A O 1
ATOM 567 N N . PRO A 1 79 ? -9.282 -17.332 7.152 1.00 83.19 79 PRO A N 1
ATOM 568 C CA . PRO A 1 79 ? -9.887 -16.684 5.991 1.00 83.19 79 PRO A CA 1
ATOM 569 C C . PRO A 1 79 ? -9.461 -17.366 4.683 1.00 83.19 79 PRO A C 1
ATOM 571 O O . PRO A 1 79 ? -8.294 -17.699 4.485 1.00 83.19 79 PRO A O 1
ATOM 574 N N . SER A 1 80 ? -10.413 -17.530 3.763 1.00 89.19 80 SER A N 1
ATOM 575 C CA . SER A 1 80 ? -10.178 -18.159 2.459 1.00 89.19 80 SER A CA 1
ATOM 576 C C . SER A 1 80 ? -9.145 -17.392 1.624 1.00 89.19 80 SER A C 1
ATOM 578 O O . SER A 1 80 ? -9.302 -16.195 1.382 1.00 89.19 80 SER A O 1
ATOM 580 N N . GLU A 1 81 ? -8.145 -18.096 1.081 1.00 87.94 81 GLU A N 1
ATOM 581 C CA . GLU A 1 81 ? -7.149 -17.523 0.158 1.00 87.94 81 GLU A CA 1
ATOM 582 C C . GLU A 1 81 ? -7.790 -16.864 -1.067 1.00 87.94 81 GLU A C 1
ATOM 584 O O . GLU A 1 81 ? -7.330 -15.829 -1.547 1.00 87.94 81 GLU A O 1
ATOM 589 N N . PHE A 1 82 ? -8.883 -17.444 -1.564 1.00 87.56 82 PHE A N 1
ATOM 590 C CA . PHE A 1 82 ? -9.633 -16.890 -2.683 1.00 87.56 82 PHE A CA 1
ATOM 591 C C . PHE A 1 82 ? -10.300 -15.559 -2.317 1.00 87.56 82 PHE A C 1
ATOM 593 O O . PHE A 1 82 ? -10.260 -14.613 -3.106 1.00 87.56 82 PHE A O 1
ATOM 600 N N . ALA A 1 83 ? -10.863 -15.461 -1.108 1.00 88.12 83 ALA A N 1
ATOM 601 C CA . ALA A 1 83 ? -11.443 -14.218 -0.609 1.00 88.12 83 ALA A CA 1
ATOM 602 C C . ALA A 1 83 ? -10.365 -13.140 -0.418 1.00 88.12 83 ALA A C 1
ATOM 604 O O . ALA A 1 83 ? -10.537 -12.020 -0.891 1.00 88.12 83 ALA A O 1
ATOM 605 N N . LEU A 1 84 ? -9.222 -13.496 0.179 1.00 90.00 84 LEU A N 1
ATOM 606 C CA . LEU A 1 84 ? -8.096 -12.575 0.355 1.00 90.00 84 LEU A CA 1
ATOM 607 C C . LEU A 1 84 ? -7.558 -12.069 -0.988 1.00 90.00 84 LEU A C 1
ATOM 609 O O . LEU A 1 84 ? -7.346 -10.873 -1.150 1.00 90.00 84 LEU A O 1
ATOM 613 N N . ASN A 1 85 ? -7.385 -12.947 -1.979 1.00 89.56 85 ASN A N 1
ATOM 614 C CA . ASN A 1 85 ? -6.924 -12.535 -3.306 1.00 89.56 85 ASN A CA 1
ATOM 615 C C . ASN A 1 85 ? -7.906 -11.581 -3.991 1.00 89.56 85 ASN A C 1
ATOM 617 O O . ASN A 1 85 ? -7.462 -10.655 -4.664 1.00 89.56 85 ASN A O 1
ATOM 621 N N . ARG A 1 86 ? -9.217 -11.762 -3.784 1.00 88.62 86 ARG A N 1
ATOM 622 C CA . ARG A 1 86 ? -10.228 -10.829 -4.291 1.00 88.62 86 ARG A CA 1
ATOM 623 C C . ARG A 1 86 ? -10.198 -9.468 -3.623 1.00 88.62 86 ARG A C 1
ATOM 625 O O . ARG A 1 86 ? -10.613 -8.526 -4.272 1.00 88.62 86 ARG A O 1
ATOM 632 N N . MET A 1 87 ? -9.710 -9.346 -2.391 1.00 90.31 87 MET A N 1
ATOM 633 C CA . MET A 1 87 ? -9.512 -8.039 -1.751 1.00 90.31 87 MET A CA 1
ATOM 634 C C . MET A 1 87 ? -8.303 -7.292 -2.335 1.00 90.31 87 MET A C 1
ATOM 636 O O . MET A 1 87 ? -8.241 -6.069 -2.267 1.00 90.31 87 MET A O 1
ATOM 640 N N . ILE A 1 88 ? -7.343 -8.019 -2.916 1.00 92.38 88 ILE A N 1
ATOM 641 C CA . ILE A 1 88 ? -6.102 -7.475 -3.479 1.00 92.38 88 ILE A CA 1
ATOM 642 C C . ILE A 1 88 ? -6.285 -7.300 -4.987 1.00 92.38 88 ILE A C 1
ATOM 644 O O . ILE A 1 88 ? -5.869 -8.143 -5.787 1.00 92.38 88 ILE A O 1
ATOM 648 N N . GLY A 1 89 ? -6.927 -6.203 -5.370 1.00 91.44 89 GLY A N 1
ATOM 649 C CA . GLY A 1 89 ? -7.072 -5.804 -6.766 1.00 91.44 89 GLY A CA 1
ATOM 650 C C . GLY A 1 89 ? -7.434 -4.328 -6.874 1.00 91.44 89 GLY A C 1
ATOM 651 O O . GLY A 1 89 ? -8.067 -3.803 -5.952 1.00 91.44 89 GLY A O 1
ATOM 652 N N . PRO A 1 90 ? -7.064 -3.662 -7.979 1.00 91.94 90 PRO A N 1
ATOM 653 C CA . PRO A 1 90 ? -7.264 -2.225 -8.114 1.00 91.94 90 PRO A CA 1
ATOM 654 C C . PRO A 1 90 ? -8.753 -1.851 -8.132 1.00 91.94 90 PRO A C 1
ATOM 656 O O . PRO A 1 90 ? -9.111 -0.809 -7.605 1.00 91.94 90 PRO A O 1
ATOM 659 N N . ASP A 1 91 ? -9.637 -2.732 -8.616 1.00 89.75 91 ASP A N 1
ATOM 660 C CA . ASP A 1 91 ? -11.094 -2.514 -8.611 1.00 89.75 91 ASP A CA 1
ATOM 661 C C . ASP A 1 91 ? -11.715 -2.429 -7.211 1.00 89.75 91 ASP A C 1
ATOM 663 O O . ASP A 1 91 ? -12.803 -1.875 -7.040 1.00 89.75 91 ASP A O 1
ATOM 667 N N . ASN A 1 92 ? -11.047 -3.001 -6.209 1.00 90.62 92 ASN A N 1
ATOM 668 C CA . ASN A 1 92 ? -11.533 -2.987 -4.835 1.00 90.62 92 ASN A CA 1
ATOM 669 C C . ASN A 1 92 ? -11.059 -1.752 -4.083 1.00 90.62 92 ASN A C 1
ATOM 671 O O . ASN A 1 92 ? -11.676 -1.387 -3.089 1.00 90.62 92 ASN A O 1
ATOM 675 N N . LEU A 1 93 ? -9.977 -1.127 -4.548 1.00 91.50 93 LEU A N 1
ATOM 676 C CA . LEU A 1 93 ? -9.386 0.035 -3.914 1.00 91.50 93 LEU A CA 1
ATOM 677 C C . LEU A 1 93 ? -9.961 1.309 -4.525 1.00 91.50 93 LEU A C 1
ATOM 679 O O . LEU A 1 93 ? -10.054 1.454 -5.740 1.00 91.50 93 LEU A O 1
ATOM 683 N N . GLN A 1 94 ? -10.338 2.255 -3.674 1.00 91.12 94 GLN A N 1
ATOM 684 C CA . GLN A 1 94 ? -10.846 3.548 -4.118 1.00 91.12 94 GLN A CA 1
ATOM 685 C C . GLN A 1 94 ? -9.978 4.661 -3.566 1.00 91.12 94 GLN A C 1
ATOM 687 O O . GLN A 1 94 ? -9.808 4.789 -2.356 1.00 91.12 94 GLN A O 1
ATOM 692 N N . LEU A 1 95 ? -9.444 5.478 -4.466 1.00 91.44 95 LEU A N 1
ATOM 693 C CA . LEU A 1 95 ? -8.741 6.689 -4.092 1.00 91.44 95 LEU A CA 1
ATOM 694 C C . LEU A 1 95 ? -9.769 7.790 -3.809 1.00 91.44 95 LEU A C 1
ATOM 696 O O . LEU A 1 95 ? -10.520 8.188 -4.704 1.00 91.44 95 LEU A O 1
ATOM 700 N N . VAL A 1 96 ? -9.809 8.258 -2.566 1.00 90.69 96 VAL A N 1
ATOM 701 C CA . VAL A 1 96 ? -10.769 9.267 -2.109 1.00 90.69 96 VAL A CA 1
ATOM 702 C C . VAL A 1 96 ? -10.052 10.447 -1.477 1.00 90.69 96 VAL A C 1
ATOM 704 O O . VAL A 1 96 ? -8.954 10.331 -0.936 1.00 90.69 96 VAL A O 1
ATOM 707 N N . ASP A 1 97 ? -10.701 11.594 -1.549 1.00 86.88 97 ASP A N 1
ATOM 708 C CA . ASP A 1 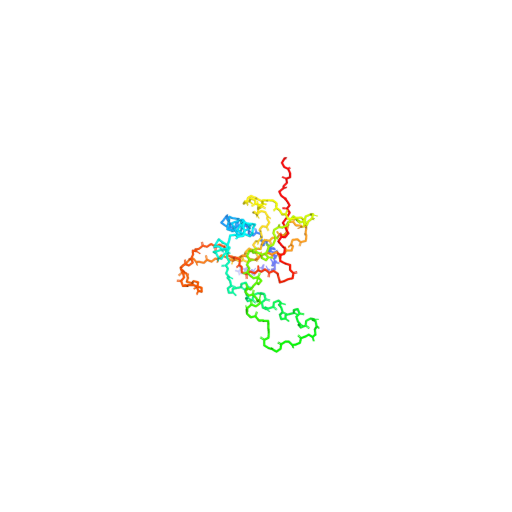97 ? -10.272 12.804 -0.880 1.00 86.88 97 ASP A CA 1
ATOM 709 C C . ASP A 1 97 ? -10.466 12.670 0.638 1.00 86.88 97 ASP A C 1
ATOM 711 O O . ASP A 1 97 ? -11.568 12.377 1.104 1.00 86.88 97 ASP A O 1
ATOM 715 N N . ALA A 1 98 ? -9.414 12.892 1.428 1.00 83.94 98 ALA A N 1
ATOM 716 C CA . ALA A 1 98 ? -9.475 12.690 2.878 1.00 83.94 98 ALA A CA 1
ATOM 717 C C . ALA A 1 98 ? -10.422 13.662 3.604 1.00 83.94 98 ALA A C 1
ATOM 719 O O . ALA A 1 98 ? -10.891 13.344 4.696 1.00 83.94 98 ALA A O 1
ATOM 720 N N . ALA A 1 99 ? -10.706 14.836 3.029 1.00 81.19 99 ALA A N 1
ATOM 721 C CA . ALA A 1 99 ? -11.567 15.838 3.656 1.00 81.19 99 ALA A CA 1
ATOM 722 C C . ALA A 1 99 ? -13.058 15.604 3.362 1.00 81.19 99 ALA A C 1
ATOM 724 O O . ALA A 1 99 ? -13.902 15.799 4.235 1.00 81.19 99 ALA A O 1
ATOM 725 N N . SER A 1 100 ? -13.388 15.202 2.137 1.00 83.81 100 SER A N 1
ATOM 726 C CA . SER A 1 100 ? -14.761 15.078 1.635 1.00 83.81 100 SER A CA 1
ATOM 727 C C . SER A 1 100 ? -15.241 13.634 1.483 1.00 83.81 100 SER A C 1
ATOM 729 O O . SER A 1 100 ? -16.441 13.408 1.317 1.00 83.81 100 SER A O 1
ATOM 731 N N . GLY A 1 101 ? -14.329 12.657 1.501 1.00 85.75 101 GLY A N 1
ATOM 732 C CA . GLY A 1 101 ? -14.618 11.248 1.228 1.00 85.75 101 GLY A CA 1
ATOM 733 C C . GLY A 1 101 ? -15.057 10.972 -0.214 1.00 85.75 101 GLY A C 1
ATOM 734 O O . GLY A 1 101 ? -15.486 9.862 -0.521 1.00 85.75 101 GLY A O 1
ATOM 735 N N . GLN A 1 102 ? -14.991 11.970 -1.100 1.00 88.56 102 GLN A N 1
ATOM 736 C CA . GLN A 1 102 ? -15.400 11.823 -2.492 1.00 88.56 102 GLN A CA 1
ATOM 737 C C . GLN A 1 102 ? -14.295 11.160 -3.321 1.00 88.56 102 GLN A C 1
ATOM 739 O O . GLN A 1 102 ? -13.113 11.391 -3.054 1.00 88.56 102 GLN A O 1
ATOM 744 N N . PRO A 1 103 ? -14.647 10.370 -4.351 1.00 88.62 103 PRO A N 1
ATOM 745 C CA . PRO A 1 103 ? -13.666 9.825 -5.282 1.00 88.62 103 PRO A CA 1
ATOM 746 C C . PRO A 1 103 ? -12.796 10.926 -5.894 1.00 88.62 103 PRO A C 1
ATOM 748 O O . PRO A 1 103 ? -13.305 11.943 -6.373 1.00 88.62 103 PRO A O 1
ATOM 751 N N . MET A 1 104 ? -11.481 10.717 -5.908 1.00 88.69 104 MET A N 1
ATOM 752 C CA . MET A 1 104 ? -10.558 11.659 -6.537 1.00 88.69 104 MET A CA 1
ATOM 753 C C . MET A 1 104 ? -10.645 11.559 -8.062 1.00 88.69 104 MET A C 1
ATOM 755 O O . MET A 1 104 ? -10.646 10.468 -8.633 1.00 88.69 104 MET A O 1
ATOM 759 N N . MET A 1 105 ? -10.661 12.708 -8.742 1.00 85.94 105 MET A N 1
ATOM 760 C CA . MET A 1 105 ? -10.678 12.752 -10.211 1.00 85.94 105 MET A CA 1
ATOM 761 C C . MET A 1 105 ? -9.313 12.454 -10.840 1.00 85.94 105 MET A C 1
ATOM 763 O O . MET A 1 105 ? -9.246 11.977 -11.971 1.00 85.94 105 MET A O 1
ATOM 767 N N . SER A 1 106 ? -8.229 12.712 -10.112 1.00 88.25 106 SER A N 1
ATOM 768 C CA . SER A 1 106 ? -6.854 12.480 -10.551 1.00 88.25 106 SER A CA 1
ATOM 769 C C . SER A 1 106 ? -6.018 11.929 -9.396 1.00 88.25 106 SER A C 1
ATOM 771 O O . SER A 1 106 ? -6.232 12.351 -8.256 1.00 88.25 106 SER A O 1
ATOM 773 N N . PRO A 1 107 ? -5.048 11.034 -9.657 1.00 88.69 107 PRO A N 1
ATOM 774 C CA . PRO A 1 107 ? -4.107 10.614 -8.626 1.00 88.69 107 PRO A CA 1
ATOM 775 C C . PRO A 1 107 ? -3.222 11.795 -8.183 1.00 88.69 107 PRO A C 1
ATOM 777 O O . PRO A 1 107 ? -2.979 12.705 -8.983 1.00 88.69 107 PRO A O 1
ATOM 780 N N . PRO A 1 108 ? -2.715 11.799 -6.936 1.00 90.19 108 PRO A N 1
ATOM 781 C CA . PRO A 1 108 ? -1.775 12.818 -6.481 1.00 90.19 108 PRO A CA 1
ATOM 782 C C . PRO A 1 108 ? -0.469 12.769 -7.285 1.00 90.19 108 PRO A C 1
ATOM 784 O O . PRO A 1 108 ? -0.081 11.722 -7.809 1.00 90.19 108 PRO A O 1
ATOM 787 N N . THR A 1 109 ? 0.233 13.898 -7.378 1.00 91.50 109 THR A N 1
ATOM 788 C CA . THR A 1 109 ? 1.555 13.970 -8.020 1.00 91.50 109 THR A CA 1
ATOM 789 C C . THR A 1 109 ? 2.657 13.458 -7.091 1.00 91.50 109 THR A C 1
ATOM 791 O O . THR A 1 109 ? 2.473 13.328 -5.879 1.00 91.50 109 THR A O 1
ATOM 794 N N . VAL A 1 110 ? 3.851 13.208 -7.634 1.00 92.25 110 VAL A N 1
ATOM 795 C CA . VAL A 1 110 ? 5.015 12.772 -6.841 1.00 92.25 110 VAL A CA 1
ATOM 796 C C . VAL A 1 110 ? 5.359 13.795 -5.751 1.00 92.25 110 VAL A C 1
ATOM 798 O O . VAL A 1 110 ? 5.730 13.431 -4.635 1.00 92.25 110 VAL A O 1
ATOM 801 N N . GLU A 1 111 ? 5.218 15.086 -6.051 1.00 89.81 111 GLU A N 1
ATOM 802 C CA . GLU A 1 111 ? 5.455 16.198 -5.127 1.00 89.81 111 GLU A CA 1
ATOM 803 C C . GLU A 1 111 ? 4.454 16.207 -3.972 1.00 89.81 111 GLU A C 1
ATOM 805 O O . GLU A 1 111 ? 4.825 16.595 -2.866 1.00 89.81 111 GLU A O 1
ATOM 810 N N . GLN A 1 112 ? 3.223 15.755 -4.216 1.00 88.81 112 GLN A N 1
ATOM 811 C CA . GLN A 1 112 ? 2.158 15.658 -3.216 1.00 88.81 112 GLN A CA 1
ATOM 812 C C . GLN A 1 112 ? 2.302 14.400 -2.358 1.00 88.81 112 GLN A C 1
ATOM 814 O O . GLN A 1 112 ? 2.122 14.464 -1.147 1.00 88.81 112 GLN A O 1
ATOM 819 N N . VAL A 1 113 ? 2.720 13.279 -2.954 1.00 91.00 113 VAL A N 1
ATOM 820 C CA . VAL A 1 113 ? 2.978 12.021 -2.234 1.00 91.00 113 VAL A CA 1
ATOM 821 C C . VAL A 1 113 ? 4.203 12.133 -1.326 1.00 91.00 113 VAL A C 1
ATOM 823 O O . VAL A 1 113 ? 4.200 11.639 -0.202 1.00 91.00 113 VAL A O 1
ATOM 826 N N . ARG A 1 114 ? 5.272 12.801 -1.776 1.00 90.94 114 ARG A N 1
ATOM 827 C CA . ARG A 1 114 ? 6.544 12.891 -1.039 1.00 90.94 114 ARG A CA 1
ATOM 828 C C . ARG A 1 114 ? 6.414 13.335 0.430 1.00 90.94 114 ARG A C 1
ATOM 830 O O . ARG A 1 114 ? 7.013 12.661 1.265 1.00 90.94 114 ARG A O 1
ATOM 837 N N . PRO A 1 115 ? 5.699 14.420 0.788 1.00 88.62 115 PRO A N 1
ATOM 838 C CA . PRO A 1 115 ? 5.536 14.825 2.187 1.00 88.62 115 PRO A CA 1
ATOM 839 C C . PRO A 1 115 ? 4.656 13.872 3.010 1.00 88.62 115 PRO A C 1
ATOM 841 O O . PRO A 1 115 ? 4.704 13.921 4.237 1.00 88.62 115 PRO A O 1
ATOM 844 N N . MET A 1 116 ? 3.873 13.008 2.361 1.00 90.06 116 MET A N 1
ATOM 845 C CA . MET A 1 116 ? 3.014 12.018 3.017 1.00 90.06 116 MET A CA 1
ATOM 846 C C . MET A 1 116 ? 3.766 10.731 3.374 1.00 90.06 116 MET A C 1
ATOM 848 O O . MET A 1 116 ? 3.271 9.924 4.162 1.00 90.06 116 MET A O 1
ATOM 852 N N . LEU A 1 117 ? 4.960 10.535 2.806 1.00 92.38 117 LEU A N 1
ATOM 853 C CA . LEU A 1 117 ? 5.798 9.381 3.089 1.00 92.38 117 LEU A CA 1
ATOM 854 C C . LEU A 1 117 ? 6.648 9.599 4.336 1.00 92.38 117 LEU A C 1
ATOM 856 O O . LEU A 1 117 ? 7.438 10.543 4.420 1.00 92.38 117 LEU A O 1
ATOM 860 N N . LYS A 1 118 ? 6.568 8.649 5.265 1.00 91.19 118 LYS A N 1
ATOM 861 C CA . LYS A 1 118 ? 7.497 8.553 6.391 1.00 91.19 118 LYS A CA 1
ATOM 862 C C . LYS A 1 118 ? 8.233 7.233 6.385 1.00 91.19 118 LYS A C 1
ATOM 864 O O . LYS A 1 118 ? 7.644 6.174 6.207 1.00 91.19 118 LYS A O 1
ATOM 869 N N . THR A 1 119 ? 9.531 7.299 6.642 1.00 91.62 119 THR A N 1
ATOM 870 C CA . THR A 1 119 ? 10.341 6.105 6.871 1.00 91.62 119 THR A CA 1
ATOM 871 C C . THR A 1 119 ? 9.989 5.525 8.238 1.00 91.62 119 THR A C 1
ATOM 873 O O . THR A 1 119 ? 10.176 6.202 9.247 1.00 91.62 119 THR A O 1
ATOM 876 N N . VAL A 1 120 ? 9.485 4.290 8.266 1.00 89.88 120 VAL A N 1
ATOM 877 C CA . VAL A 1 120 ? 9.165 3.575 9.517 1.00 89.88 120 VAL A CA 1
ATOM 878 C C . VAL A 1 120 ? 10.381 2.787 9.990 1.00 89.88 120 VAL A C 1
ATOM 880 O O . VAL A 1 120 ? 10.736 2.812 11.163 1.00 89.88 120 VAL A O 1
ATOM 883 N N . GLU A 1 121 ? 11.067 2.145 9.050 1.00 89.81 121 GLU A N 1
ATOM 884 C CA . GLU A 1 121 ? 12.319 1.434 9.276 1.00 89.81 121 GLU A CA 1
ATOM 885 C C . GLU A 1 121 ? 13.167 1.442 7.998 1.00 89.81 121 GLU A C 1
ATOM 887 O O . GLU A 1 121 ? 12.770 1.963 6.951 1.00 89.81 121 GLU A O 1
ATOM 892 N N . LYS A 1 122 ? 14.383 0.895 8.064 1.00 90.12 122 LYS A N 1
ATOM 893 C CA . LYS A 1 122 ? 15.296 0.906 6.918 1.00 90.12 122 LYS A CA 1
ATOM 894 C C . LYS A 1 122 ? 14.697 0.130 5.741 1.00 90.12 122 LYS A C 1
ATOM 896 O O . LYS A 1 122 ? 14.580 -1.089 5.795 1.00 90.12 122 LYS A O 1
ATOM 901 N N . GLY A 1 123 ? 14.426 0.837 4.644 1.00 91.38 123 GLY A N 1
ATOM 902 C CA . GLY A 1 123 ? 13.843 0.241 3.442 1.00 91.38 123 GLY A CA 1
ATOM 903 C C . GLY A 1 123 ? 12.338 0.002 3.542 1.00 91.38 123 GLY A C 1
ATOM 904 O O . GLY A 1 123 ? 11.811 -0.726 2.711 1.00 91.38 123 GLY A O 1
ATOM 905 N N . VAL A 1 124 ? 11.652 0.606 4.517 1.00 93.88 124 VAL A N 1
ATOM 906 C CA . VAL A 1 124 ? 10.189 0.585 4.623 1.00 93.88 124 VAL A CA 1
ATOM 907 C C . VAL A 1 124 ? 9.673 2.001 4.826 1.00 93.88 124 VAL A C 1
ATOM 909 O O . VAL A 1 124 ? 10.114 2.726 5.723 1.00 93.88 124 VAL A O 1
ATOM 912 N N . VAL A 1 125 ? 8.712 2.389 3.996 1.00 94.69 125 VAL A N 1
ATOM 913 C CA . VAL A 1 125 ? 8.007 3.661 4.111 1.00 94.69 125 VAL A CA 1
ATOM 914 C C . VAL A 1 125 ? 6.529 3.409 4.325 1.00 94.69 125 VAL A C 1
ATOM 916 O O . VAL A 1 125 ? 5.946 2.475 3.778 1.00 94.69 125 VAL A O 1
ATOM 919 N N . CYS A 1 126 ? 5.926 4.277 5.114 1.00 93.62 126 CYS A N 1
ATOM 920 C CA . CYS A 1 126 ? 4.496 4.368 5.248 1.00 93.62 126 CYS A CA 1
ATOM 921 C C . CYS A 1 126 ? 3.983 5.584 4.475 1.00 93.62 126 CYS A C 1
ATOM 923 O O . CYS A 1 126 ? 4.531 6.680 4.608 1.00 93.62 126 CYS A O 1
ATOM 925 N N . LEU A 1 127 ? 2.920 5.383 3.700 1.00 93.38 127 LEU A N 1
ATOM 926 C CA . LEU A 1 127 ? 2.077 6.450 3.184 1.00 93.38 127 LEU A CA 1
ATOM 927 C C . LEU A 1 127 ? 1.010 6.786 4.225 1.00 93.38 127 LEU A C 1
ATOM 929 O O . LEU A 1 127 ? 0.197 5.933 4.584 1.00 93.38 127 LEU A O 1
ATOM 933 N N . HIS A 1 128 ? 1.009 8.030 4.685 1.00 90.38 128 HIS A N 1
ATOM 934 C CA . HIS A 1 128 ? -0.003 8.548 5.599 1.00 90.38 128 HIS A CA 1
ATOM 935 C C . HIS A 1 128 ? -1.120 9.273 4.857 1.00 90.38 128 HIS A C 1
ATOM 937 O O . HIS A 1 128 ? -0.946 9.668 3.715 1.00 90.38 128 HIS A O 1
ATOM 943 N N . ASP A 1 129 ? -2.245 9.491 5.526 1.00 80.31 129 ASP A N 1
ATOM 944 C CA . ASP A 1 129 ? -3.411 10.243 5.032 1.00 80.31 129 ASP A CA 1
ATOM 945 C C . ASP A 1 129 ? -3.180 11.763 4.892 1.00 80.31 129 ASP A C 1
ATOM 947 O O . ASP A 1 129 ? -3.985 12.470 4.287 1.00 80.31 129 ASP A O 1
ATOM 951 N N . GLY A 1 130 ? -2.068 12.276 5.429 1.00 72.88 130 GLY A N 1
ATOM 952 C CA . GLY A 1 130 ? -1.758 13.708 5.460 1.00 72.88 130 GLY A CA 1
ATOM 953 C C . GLY A 1 130 ? -2.497 14.474 6.565 1.00 72.88 130 GLY A C 1
ATOM 954 O O . GLY A 1 130 ? -2.349 15.693 6.658 1.00 72.88 130 GLY A O 1
ATOM 955 N N . THR A 1 131 ? -3.256 13.784 7.424 1.00 71.75 131 THR A N 1
ATOM 956 C CA . THR A 1 131 ? -3.956 14.378 8.572 1.00 71.75 131 THR A CA 1
ATOM 957 C C . THR A 1 131 ? -3.010 14.532 9.771 1.00 71.75 131 THR A C 1
ATOM 959 O O . THR A 1 131 ? -1.928 13.940 9.782 1.00 71.75 131 THR A O 1
ATOM 962 N N . PRO A 1 132 ? -3.371 15.297 10.820 1.00 67.75 132 PRO A N 1
ATOM 963 C CA . PRO A 1 132 ? -2.571 15.383 12.046 1.00 67.75 132 PRO A CA 1
ATOM 964 C C . PRO A 1 132 ? -2.392 14.041 12.771 1.00 67.75 132 PRO A C 1
ATOM 966 O O . PRO A 1 132 ? -1.400 13.862 13.474 1.00 67.75 132 PRO A O 1
ATOM 969 N N . GLN A 1 133 ? -3.336 13.106 12.613 1.00 69.06 133 GLN A N 1
ATOM 970 C CA . GLN A 1 133 ? -3.277 11.772 13.216 1.00 69.06 133 GLN A CA 1
ATOM 971 C C . GLN A 1 133 ? -2.251 10.873 12.516 1.00 69.06 133 GLN A C 1
ATOM 973 O O . GLN A 1 133 ? -1.723 9.960 13.149 1.00 69.06 133 GLN A O 1
ATOM 978 N N . GLN A 1 134 ? -1.942 11.153 11.243 1.00 71.25 134 GLN A N 1
ATOM 979 C CA . GLN A 1 134 ? -0.917 10.472 10.447 1.00 71.25 134 GLN A CA 1
ATOM 980 C C . GLN A 1 134 ? -1.056 8.947 10.517 1.00 71.25 134 GLN A C 1
ATOM 982 O O . GLN A 1 134 ? -0.083 8.223 10.751 1.00 71.25 134 GLN A O 1
ATOM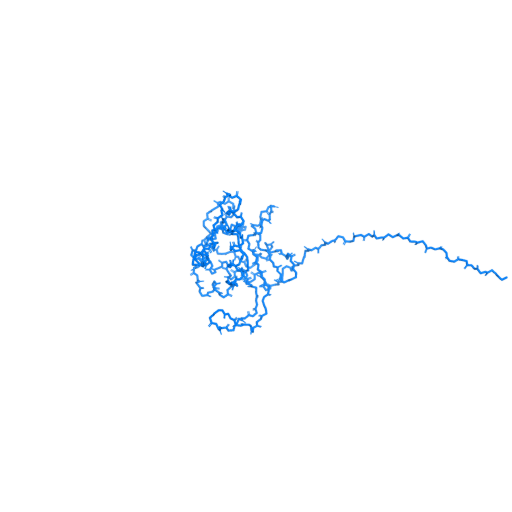 987 N N . GLY A 1 135 ? -2.281 8.451 10.324 1.00 80.31 135 GLY A N 1
ATOM 988 C CA . GLY A 1 135 ? -2.548 7.017 10.262 1.00 80.31 135 GLY A CA 1
ATOM 989 C C . GLY A 1 135 ? -1.764 6.390 9.112 1.00 80.31 135 GLY A C 1
ATOM 990 O O . GLY A 1 135 ? -1.650 6.987 8.043 1.00 80.31 135 GLY A O 1
ATOM 991 N N . CYS A 1 136 ? -1.157 5.220 9.326 1.00 88.81 136 CYS A N 1
ATOM 992 C CA . CYS A 1 136 ? -0.467 4.529 8.243 1.00 88.81 136 CYS A CA 1
ATOM 993 C C . CYS A 1 136 ? -1.482 3.859 7.317 1.00 88.81 136 CYS A C 1
ATOM 995 O O . CYS A 1 136 ? -2.096 2.869 7.707 1.00 88.81 136 CYS A O 1
ATOM 997 N N . LEU A 1 137 ? -1.665 4.405 6.114 1.00 90.69 137 LEU A N 1
ATOM 998 C CA . LEU A 1 137 ? -2.623 3.881 5.144 1.00 90.69 137 LEU A CA 1
ATOM 999 C C . LEU A 1 137 ? -2.051 2.702 4.379 1.00 90.69 137 LEU A C 1
ATOM 1001 O O . LEU A 1 137 ? -2.718 1.693 4.203 1.00 90.69 137 LEU A O 1
ATOM 1005 N N . LEU A 1 138 ? -0.818 2.836 3.900 1.00 94.75 138 LEU A N 1
ATOM 1006 C CA . LEU A 1 138 ? -0.171 1.833 3.065 1.00 94.75 138 LEU A CA 1
ATOM 1007 C C . LEU A 1 138 ? 1.294 1.723 3.454 1.00 94.75 138 LEU A C 1
ATOM 1009 O O . LEU A 1 138 ? 1.960 2.726 3.702 1.00 94.75 138 LEU A O 1
ATOM 1013 N N . THR A 1 139 ? 1.803 0.500 3.491 1.00 95.56 139 THR A N 1
ATOM 1014 C CA . THR A 1 139 ? 3.212 0.224 3.771 1.00 95.56 139 THR A CA 1
ATOM 1015 C C . THR A 1 139 ? 3.890 -0.277 2.512 1.00 95.56 139 THR A C 1
ATOM 1017 O O . THR A 1 139 ? 3.428 -1.235 1.892 1.00 95.56 139 THR A O 1
ATOM 1020 N N . PHE A 1 140 ? 5.000 0.361 2.159 1.00 96.69 140 PHE A N 1
ATOM 1021 C CA . PHE A 1 140 ? 5.826 -0.006 1.023 1.00 96.69 140 PHE A CA 1
ATOM 1022 C C . PHE A 1 140 ? 7.208 -0.421 1.494 1.00 96.69 140 PHE A C 1
ATOM 1024 O O . PHE A 1 140 ? 7.809 0.231 2.350 1.00 96.69 140 PHE A O 1
ATOM 1031 N N . GLN A 1 141 ? 7.744 -1.471 0.887 1.00 95.69 141 GLN A N 1
ATOM 1032 C CA . GLN A 1 141 ? 9.087 -1.954 1.162 1.00 95.69 141 GLN A CA 1
ATOM 1033 C C . GLN A 1 141 ? 9.949 -1.886 -0.091 1.00 95.69 141 GLN A C 1
ATOM 1035 O O . GLN A 1 141 ? 9.510 -2.226 -1.192 1.00 95.69 141 GLN A O 1
ATOM 1040 N N . LYS A 1 142 ? 11.204 -1.479 0.090 1.00 94.19 142 LYS A N 1
ATOM 1041 C CA . LYS A 1 142 ? 12.219 -1.476 -0.952 1.00 94.19 142 LYS A CA 1
ATOM 1042 C C . LYS A 1 142 ? 12.623 -2.906 -1.278 1.00 94.19 142 LYS A C 1
ATOM 1044 O O . LYS A 1 142 ? 13.237 -3.598 -0.465 1.00 94.19 142 LYS A O 1
ATOM 1049 N N . GLN A 1 143 ? 12.327 -3.321 -2.497 1.00 90.19 143 GLN A N 1
ATOM 1050 C CA . GLN A 1 143 ? 12.672 -4.626 -3.030 1.00 90.19 143 GLN A CA 1
ATOM 1051 C C . GLN A 1 143 ? 13.934 -4.540 -3.882 1.00 90.19 143 GLN A C 1
ATOM 1053 O O . GLN A 1 143 ? 14.156 -3.596 -4.647 1.00 90.19 143 GLN A O 1
ATOM 1058 N N . LYS A 1 144 ? 14.778 -5.563 -3.755 1.00 87.50 144 LYS A N 1
ATOM 1059 C CA . LYS A 1 144 ? 15.904 -5.767 -4.667 1.00 87.50 144 LYS A CA 1
ATOM 1060 C C . LYS A 1 144 ? 15.384 -6.449 -5.930 1.00 87.50 144 LYS A C 1
ATOM 1062 O O . LYS A 1 144 ? 14.588 -7.384 -5.849 1.00 87.50 144 LYS A O 1
ATOM 1067 N N . GLY A 1 145 ? 15.857 -5.998 -7.086 1.00 83.75 145 GLY A N 1
ATOM 1068 C CA . GLY A 1 145 ? 15.569 -6.667 -8.350 1.00 83.75 145 GLY A CA 1
ATOM 1069 C C 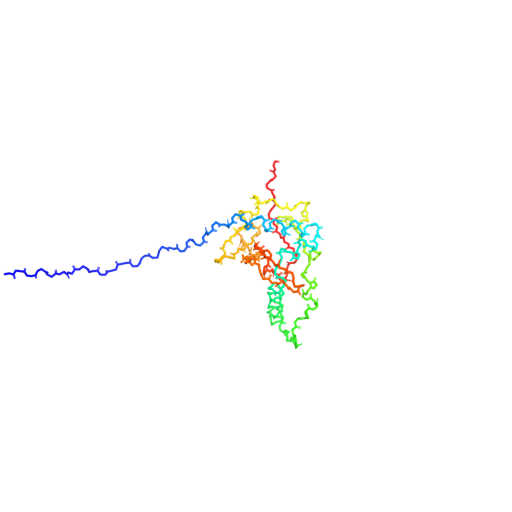. GLY A 1 145 ? 16.223 -8.048 -8.424 1.00 83.75 145 GLY A C 1
ATOM 1070 O O . GLY A 1 145 ? 17.160 -8.342 -7.679 1.00 83.75 145 GLY A O 1
ATOM 1071 N N . GLY A 1 146 ? 15.737 -8.887 -9.337 1.00 79.88 146 GLY A N 1
ATOM 1072 C CA . GLY A 1 146 ? 16.331 -10.193 -9.641 1.00 79.88 146 GLY A CA 1
ATOM 1073 C C . GLY A 1 146 ? 15.663 -11.395 -8.966 1.00 79.88 146 GLY A C 1
ATOM 1074 O O . GLY A 1 146 ? 16.035 -12.527 -9.262 1.00 79.88 146 GLY A O 1
ATOM 1075 N N . THR A 1 147 ? 14.671 -11.187 -8.094 1.00 81.62 147 THR A N 1
ATOM 1076 C CA . THR A 1 147 ? 13.828 -12.284 -7.582 1.00 81.62 147 THR A CA 1
ATOM 1077 C C . THR A 1 147 ? 12.702 -12.589 -8.565 1.00 81.62 147 THR A C 1
ATOM 1079 O O . THR A 1 147 ? 12.235 -11.684 -9.248 1.00 81.62 147 THR A O 1
ATOM 1082 N N . LYS A 1 148 ? 12.252 -13.845 -8.647 1.00 82.75 148 LYS A N 1
ATOM 1083 C CA . LYS A 1 148 ? 11.073 -14.210 -9.445 1.00 82.75 148 LYS A CA 1
ATOM 1084 C C . LYS A 1 148 ? 9.788 -14.041 -8.637 1.00 82.75 148 LYS A C 1
ATOM 1086 O O . LYS A 1 148 ? 9.797 -14.281 -7.426 1.00 82.75 148 LYS A O 1
ATOM 1091 N N . ASP A 1 149 ? 8.714 -13.610 -9.282 1.00 80.88 149 ASP A N 1
ATOM 1092 C CA . ASP A 1 149 ? 7.377 -13.576 -8.690 1.00 80.88 149 ASP A CA 1
ATOM 1093 C C . ASP A 1 149 ? 6.614 -14.903 -8.819 1.00 80.88 149 ASP A C 1
ATOM 1095 O O . ASP A 1 149 ? 7.169 -15.909 -9.264 1.00 80.88 149 ASP A O 1
ATOM 1099 N N . GLU A 1 150 ? 5.354 -14.925 -8.360 1.00 76.44 150 GLU A N 1
ATOM 1100 C CA . GLU A 1 150 ? 4.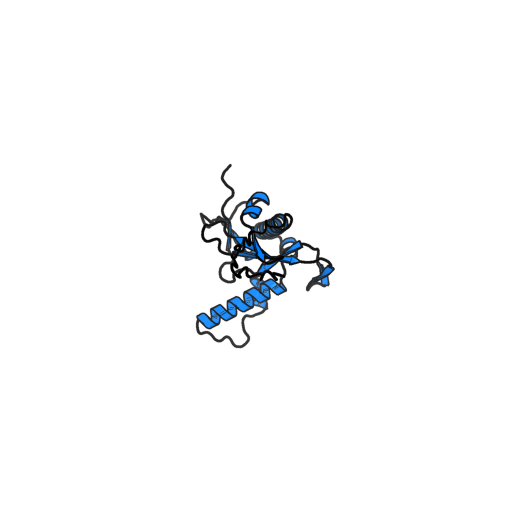485 -16.112 -8.427 1.00 76.44 150 GLU A CA 1
ATOM 1101 C C . GLU A 1 150 ? 4.205 -16.542 -9.883 1.00 76.44 150 GLU A C 1
ATOM 1103 O O . GLU A 1 150 ? 3.930 -17.717 -10.119 1.00 76.44 150 GLU A O 1
ATOM 1108 N N . ALA A 1 151 ? 4.332 -15.631 -10.857 1.00 79.62 151 ALA A N 1
ATOM 1109 C CA . ALA A 1 151 ? 4.221 -15.918 -12.288 1.00 79.62 151 ALA A CA 1
ATOM 1110 C C . ALA A 1 151 ? 5.557 -16.366 -12.918 1.00 79.62 151 ALA A C 1
ATOM 1112 O O . ALA A 1 151 ? 5.602 -16.764 -14.082 1.00 79.62 151 ALA A O 1
ATOM 1113 N N . GLY A 1 152 ? 6.651 -16.356 -12.150 1.00 82.19 152 GLY A N 1
ATOM 1114 C CA . GLY A 1 152 ? 7.986 -16.726 -12.612 1.00 82.19 152 GLY A CA 1
ATOM 1115 C C . GLY A 1 1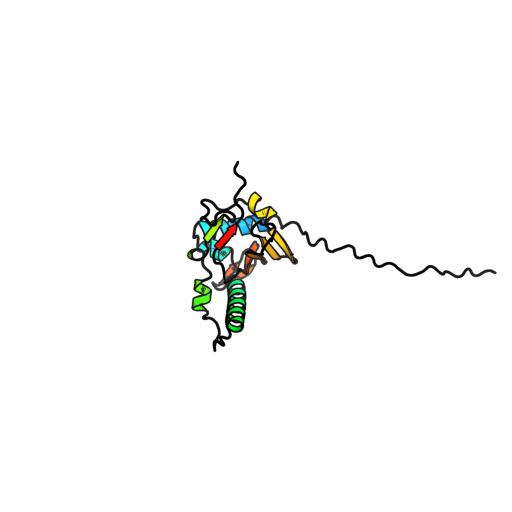52 ? 8.735 -15.600 -13.330 1.00 82.19 152 GLY A C 1
ATOM 1116 O O . GLY A 1 152 ? 9.822 -15.853 -13.864 1.00 82.19 152 GLY A O 1
ATOM 1117 N N . GLU A 1 153 ? 8.204 -14.376 -13.319 1.00 82.75 153 GLU A N 1
ATOM 1118 C CA . GLU A 1 153 ? 8.805 -13.206 -13.949 1.00 82.75 153 GLU A CA 1
ATOM 1119 C C . GLU A 1 153 ? 9.828 -12.547 -13.023 1.00 82.75 153 GLU A C 1
ATOM 1121 O O . GLU A 1 153 ? 9.676 -12.503 -11.801 1.00 82.75 153 GLU A O 1
ATOM 1126 N N . THR A 1 154 ? 10.914 -12.030 -13.600 1.00 83.50 154 THR A N 1
ATOM 1127 C CA . THR A 1 154 ? 11.955 -11.358 -12.817 1.00 83.50 154 THR A CA 1
ATOM 1128 C C . THR A 1 154 ? 11.470 -9.986 -12.363 1.00 83.50 154 THR A C 1
ATOM 1130 O O . THR A 1 154 ? 11.269 -9.079 -13.172 1.00 83.50 154 THR A O 1
ATOM 1133 N N . ARG A 1 155 ? 11.374 -9.797 -11.047 1.00 82.69 155 ARG A N 1
ATOM 1134 C CA . ARG A 1 155 ? 11.033 -8.520 -10.430 1.00 82.69 155 ARG A CA 1
ATOM 1135 C C . ARG A 1 155 ? 12.135 -7.492 -10.646 1.00 82.69 155 ARG A C 1
ATOM 1137 O O . ARG A 1 155 ? 13.325 -7.757 -10.448 1.00 82.69 155 ARG A O 1
ATOM 1144 N N . GLN A 1 156 ? 11.708 -6.283 -10.984 1.00 83.38 156 GLN A N 1
ATOM 1145 C CA . GLN A 1 156 ? 12.554 -5.095 -10.983 1.00 83.38 156 GLN A CA 1
ATOM 1146 C C . GLN A 1 156 ? 12.746 -4.583 -9.548 1.00 83.38 156 GLN A C 1
ATOM 1148 O O . GLN A 1 156 ? 11.907 -4.825 -8.676 1.00 83.38 156 GLN A O 1
ATOM 1153 N N . ALA A 1 157 ? 13.870 -3.906 -9.304 1.00 88.94 157 ALA A N 1
ATOM 1154 C CA . ALA A 1 157 ? 14.083 -3.190 -8.050 1.00 88.94 157 ALA A CA 1
ATOM 1155 C C . ALA A 1 157 ? 13.108 -2.011 -7.964 1.00 88.94 157 ALA A C 1
ATOM 1157 O O . ALA A 1 157 ? 12.814 -1.395 -8.984 1.00 88.94 157 ALA A O 1
ATOM 1158 N N . GLY A 1 158 ? 12.640 -1.699 -6.762 1.00 91.31 158 GLY A N 1
ATOM 1159 C CA . GLY A 1 158 ? 11.686 -0.615 -6.545 1.00 91.31 158 GLY A CA 1
ATOM 1160 C C . GLY A 1 158 ? 10.956 -0.771 -5.223 1.00 91.31 158 GLY A C 1
ATOM 1161 O O . GLY A 1 158 ? 11.203 -1.716 -4.468 1.00 91.31 158 GLY A O 1
ATOM 1162 N N . TRP A 1 159 ? 10.064 0.158 -4.934 1.00 94.88 159 TRP A N 1
ATOM 1163 C CA . TRP A 1 159 ? 9.198 0.119 -3.768 1.00 94.88 159 TRP A CA 1
ATOM 1164 C C . TRP A 1 159 ? 7.888 -0.568 -4.112 1.00 94.88 159 TRP A C 1
ATOM 1166 O O . TRP A 1 159 ? 7.240 -0.236 -5.098 1.00 94.88 159 TRP A O 1
ATOM 1176 N N . ARG A 1 160 ? 7.499 -1.543 -3.292 1.00 95.19 160 ARG A N 1
ATOM 1177 C CA . ARG A 1 160 ? 6.270 -2.308 -3.505 1.00 95.19 160 ARG A CA 1
ATOM 1178 C C . ARG A 1 160 ? 5.391 -2.280 -2.281 1.00 95.19 160 ARG A C 1
ATOM 1180 O O . ARG A 1 160 ? 5.908 -2.334 -1.166 1.00 95.19 160 ARG A O 1
ATOM 1187 N N . LEU A 1 161 ? 4.081 -2.234 -2.494 1.00 96.31 161 LEU A N 1
ATOM 1188 C CA . LEU A 1 161 ? 3.109 -2.361 -1.419 1.00 96.31 161 LEU A CA 1
ATOM 1189 C C . LEU A 1 161 ? 3.265 -3.733 -0.758 1.00 96.31 161 LEU A C 1
ATOM 1191 O O . LEU A 1 161 ? 3.150 -4.759 -1.427 1.00 96.31 161 LEU A O 1
ATOM 1195 N N . THR A 1 162 ? 3.496 -3.749 0.549 1.00 96.19 162 THR A N 1
ATOM 1196 C CA . THR A 1 162 ? 3.593 -4.972 1.358 1.00 96.19 162 THR A CA 1
ATOM 1197 C C . THR A 1 162 ? 2.510 -5.060 2.424 1.00 96.19 162 THR A C 1
ATOM 1199 O O . THR A 1 162 ? 2.253 -6.146 2.936 1.00 96.19 162 THR A O 1
ATOM 1202 N N . GLY A 1 163 ? 1.842 -3.949 2.747 1.00 93.12 163 GLY A N 1
ATOM 1203 C CA . GLY A 1 163 ? 0.791 -3.924 3.756 1.00 93.12 163 GLY A CA 1
ATOM 1204 C C . GLY A 1 163 ? -0.272 -2.869 3.483 1.00 93.12 163 GLY A C 1
ATOM 1205 O O . GLY A 1 163 ? 0.040 -1.746 3.094 1.00 93.12 163 GLY A O 1
ATOM 1206 N N . MET A 1 164 ? -1.527 -3.243 3.725 1.00 91.19 164 MET A N 1
ATOM 1207 C CA . MET A 1 164 ? -2.690 -2.357 3.691 1.00 91.19 164 MET A CA 1
ATOM 1208 C C . MET A 1 164 ? -3.720 -2.802 4.742 1.00 91.19 164 MET A C 1
ATOM 1210 O O . MET A 1 164 ? -3.759 -3.993 5.080 1.00 91.19 164 MET A O 1
ATOM 1214 N N . PRO A 1 165 ? -4.538 -1.887 5.280 1.00 85.25 165 PRO A N 1
ATOM 1215 C CA . PRO A 1 165 ? -5.578 -2.216 6.240 1.00 85.25 165 PRO A CA 1
ATOM 1216 C C . PRO A 1 165 ? -6.706 -3.032 5.590 1.00 85.25 165 PRO A C 1
ATOM 1218 O O . PRO A 1 165 ? -7.149 -2.741 4.483 1.00 85.25 165 PRO A O 1
ATOM 1221 N N . ALA A 1 166 ? -7.202 -4.051 6.291 1.00 80.56 166 ALA A N 1
ATOM 1222 C CA . ALA A 1 166 ? -8.284 -4.919 5.822 1.00 80.56 166 ALA A CA 1
ATOM 1223 C C . ALA A 1 166 ? -9.678 -4.279 5.961 1.00 80.56 166 ALA A C 1
ATOM 1225 O O . ALA A 1 166 ? -10.625 -4.715 5.311 1.00 80.56 166 ALA A O 1
ATOM 1226 N N . ASN A 1 167 ? -9.814 -3.268 6.823 1.00 72.06 167 ASN A N 1
ATOM 1227 C CA . ASN A 1 167 ? -11.095 -2.659 7.191 1.00 72.06 167 ASN A CA 1
ATOM 1228 C C . ASN A 1 167 ? -11.490 -1.450 6.327 1.00 72.06 167 ASN A C 1
ATOM 1230 O O . ASN A 1 167 ? -12.639 -1.023 6.394 1.00 72.06 167 ASN A O 1
ATOM 1234 N N . HIS A 1 168 ? -10.571 -0.909 5.525 1.00 68.88 168 HIS A N 1
ATOM 1235 C CA . HIS A 1 168 ? -10.832 0.206 4.621 1.00 68.88 168 HIS A CA 1
ATOM 1236 C C . HIS A 1 168 ? -10.146 -0.040 3.284 1.00 68.88 168 HIS A C 1
ATOM 1238 O O . HIS A 1 168 ? -8.939 0.121 3.147 1.00 68.88 168 HIS A O 1
ATOM 1244 N N . LEU A 1 169 ? -10.949 -0.368 2.274 1.00 80.75 169 LEU A N 1
ATOM 1245 C CA . LEU A 1 169 ? -10.499 -0.402 0.882 1.00 80.75 169 LEU A CA 1
ATOM 1246 C C . LEU A 1 169 ? -10.485 1.002 0.242 1.00 80.75 169 LEU A C 1
ATOM 1248 O O . LEU A 1 169 ? -10.295 1.153 -0.960 1.00 80.75 169 LEU A O 1
ATOM 1252 N N . GLN A 1 170 ? -10.702 2.045 1.043 1.00 85.06 170 GLN A N 1
ATOM 1253 C CA . GLN A 1 170 ? -10.571 3.433 0.625 1.00 85.06 170 GLN A CA 1
ATOM 1254 C C . GLN A 1 170 ? -9.201 3.958 1.045 1.00 85.06 170 GLN A C 1
ATOM 1256 O O . GLN A 1 170 ? -8.825 3.888 2.214 1.00 85.06 170 GLN A O 1
ATOM 1261 N N . ILE A 1 171 ? -8.468 4.508 0.085 1.00 84.75 171 ILE A N 1
ATOM 1262 C CA . ILE A 1 171 ? -7.204 5.198 0.302 1.00 84.75 171 ILE A CA 1
ATOM 1263 C C . ILE A 1 171 ? -7.543 6.687 0.363 1.00 84.75 171 ILE A C 1
ATOM 1265 O O . ILE A 1 171 ? -7.723 7.330 -0.669 1.00 84.75 171 ILE A O 1
ATOM 1269 N N . ALA A 1 172 ? -7.693 7.212 1.577 1.00 86.06 172 ALA A N 1
ATOM 1270 C CA . ALA A 1 172 ? -8.062 8.602 1.815 1.00 86.06 172 ALA A CA 1
ATOM 1271 C C . ALA A 1 172 ? -6.817 9.498 1.842 1.00 86.06 172 ALA A C 1
ATOM 1273 O O . ALA A 1 172 ? -6.057 9.473 2.805 1.00 86.06 172 ALA A O 1
ATOM 1274 N N . ILE A 1 173 ? -6.596 10.290 0.794 1.00 82.25 173 ILE A N 1
ATOM 1275 C CA . ILE A 1 173 ? -5.430 11.177 0.669 1.00 82.25 173 ILE A CA 1
ATOM 1276 C C . ILE A 1 173 ? -5.890 12.629 0.711 1.00 82.25 173 ILE A C 1
ATOM 1278 O O . ILE A 1 173 ? -6.871 12.992 0.065 1.00 82.25 173 ILE A O 1
ATOM 1282 N N . ALA A 1 174 ? -5.197 13.463 1.491 1.00 76.44 174 ALA A N 1
ATOM 1283 C CA . ALA A 1 174 ? -5.441 14.899 1.487 1.00 76.44 174 ALA A CA 1
ATOM 1284 C C . ALA A 1 174 ? -5.350 15.461 0.051 1.00 76.44 174 ALA A C 1
ATOM 1286 O O . ALA A 1 174 ? -4.416 15.110 -0.682 1.00 76.44 174 ALA A O 1
ATOM 1287 N N . PRO A 1 175 ? -6.298 16.325 -0.357 1.00 63.59 175 PRO A N 1
ATOM 1288 C CA . PRO A 1 175 ? -6.336 16.837 -1.714 1.00 63.59 175 PRO A CA 1
ATOM 1289 C C . PRO A 1 175 ? -5.077 17.634 -2.043 1.00 63.59 175 PRO A C 1
ATOM 1291 O O . PRO A 1 175 ? -4.446 18.215 -1.149 1.00 63.59 175 PRO A O 1
ATOM 1294 N N . PRO A 1 176 ? -4.747 17.754 -3.339 1.00 60.53 176 PRO A N 1
ATOM 1295 C CA . PRO A 1 176 ? -3.811 18.777 -3.770 1.00 60.53 176 PRO A CA 1
ATOM 1296 C C . PRO A 1 176 ? -4.290 20.152 -3.264 1.00 60.53 176 PRO A C 1
ATOM 1298 O O . PRO A 1 176 ? -5.491 20.430 -3.335 1.00 60.53 176 PRO A O 1
ATOM 1301 N N . PRO A 1 177 ? -3.405 21.034 -2.760 1.00 55.88 177 PRO A N 1
ATOM 1302 C CA . PRO A 1 177 ? -3.814 22.402 -2.470 1.00 55.88 177 PRO A CA 1
ATOM 1303 C C . PRO A 1 177 ? -4.374 23.020 -3.757 1.00 55.88 177 PRO A C 1
ATOM 1305 O O . PRO A 1 177 ? -3.727 22.951 -4.806 1.00 55.88 177 PRO A O 1
ATOM 1308 N N . ALA A 1 178 ? -5.589 23.573 -3.679 1.00 54.34 178 ALA A N 1
ATOM 1309 C CA . ALA A 1 178 ? -6.206 24.274 -4.799 1.00 54.34 178 ALA A CA 1
ATOM 1310 C C . ALA A 1 178 ? -5.242 25.371 -5.271 1.00 54.34 178 ALA A C 1
ATOM 1312 O O . ALA A 1 178 ? -4.823 26.213 -4.473 1.00 54.34 178 ALA A O 1
ATOM 1313 N N . SER A 1 179 ? -4.821 25.270 -6.532 1.00 43.09 179 SER A N 1
ATOM 1314 C CA . SER A 1 179 ? -3.933 26.236 -7.185 1.00 43.09 179 SER A CA 1
ATOM 1315 C C . SER A 1 179 ? -4.684 27.505 -7.558 1.00 43.09 179 SER A C 1
ATOM 1317 O O . SER A 1 179 ? -5.871 27.382 -7.937 1.00 43.09 179 SER A O 1
#